Protein AF-A0A0F9ATU5-F1 (afdb_monomer_lite)

Organism: NCBI:txid412755

Radius of gyration: 19.97 Å; chains: 1; bounding box: 42×30×58 Å

Foldseek 3Di:
DDPDPLVVLCVCVVDCVVVVVPVVDPDDDKDKDWDQDLLDQCDADPVRHGHTDIDTNCVNVVSVVSNVCVVCPPPPPDSNCPGPLNVQVVVLVVVLVVLVVCLVVDDPVVSCVSNCVVVVDDSPDHDPDPDD

Sequence (132 aa):
AYKDEYEVARLHRQSGFEERIADSFEGDYKVHYHLAPPAWPTGKDGRGRPNKRKFGPWMGRAFDVLAALKPLRGTWADPFAYGADRKLEVALIDWFEGVMAKAPALPHDAALEVLSAPMEIIPNTAPPRPAE

Secondary structure (DSSP, 8-state):
----HHHHHHHHHSS-HHHHHHHH--SS----EEE--TTS---B-TTSPBPPEEE-THHHHHHHHHHHTGGGTTSTT-TTTTSHHHHHHHHHHHHHHHHHHHGGGS-HHHHHHHHHGGGG--TTSPPPPPP-

InterPro domains:
  IPR046667 Domain of unknown function DUF6537 [PF20169] (1-120)

Structure (mmCIF, N/CA/C/O backbone):
data_AF-A0A0F9ATU5-F1
#
_entry.id   AF-A0A0F9ATU5-F1
#
loop_
_atom_site.group_PDB
_atom_site.id
_atom_site.type_symbol
_atom_site.label_atom_id
_atom_site.label_alt_id
_atom_site.label_comp_id
_atom_site.label_asym_id
_atom_site.label_entity_id
_atom_site.label_seq_id
_atom_site.pdbx_PDB_ins_code
_atom_site.Cartn_x
_atom_site.Cartn_y
_atom_site.Cartn_z
_atom_site.occupancy
_atom_site.B_iso_or_equiv
_atom_site.auth_seq_id
_atom_site.auth_comp_id
_atom_site.auth_asym_id
_atom_site.auth_atom_id
_atom_site.pdbx_PDB_model_num
ATOM 1 N N . ALA A 1 1 ? 3.465 -8.633 -3.353 1.00 42.16 1 ALA A N 1
ATOM 2 C CA . ALA A 1 1 ? 2.100 -8.181 -3.014 1.00 42.16 1 ALA A CA 1
ATOM 3 C C . ALA A 1 1 ? 2.192 -6.763 -2.466 1.00 42.16 1 ALA A C 1
ATOM 5 O O . ALA A 1 1 ? 2.925 -6.553 -1.506 1.00 42.16 1 ALA A O 1
ATOM 6 N N . TYR A 1 2 ? 1.534 -5.802 -3.120 1.00 51.22 2 TYR A N 1
ATOM 7 C CA . TYR A 1 2 ? 1.488 -4.407 -2.669 1.00 51.22 2 TYR A CA 1
ATOM 8 C C . TYR A 1 2 ? 0.813 -4.322 -1.300 1.00 51.22 2 TYR A C 1
ATOM 10 O O . TYR A 1 2 ? -0.221 -4.953 -1.091 1.00 51.22 2 TYR A O 1
ATOM 18 N N . LYS A 1 3 ? 1.385 -3.541 -0.381 1.00 58.28 3 LYS A N 1
ATOM 19 C CA . LYS A 1 3 ? 0.744 -3.222 0.895 1.00 58.28 3 LYS A CA 1
ATOM 20 C C . LYS A 1 3 ? -0.095 -1.960 0.715 1.00 58.28 3 LYS A C 1
ATOM 22 O O . LYS A 1 3 ? 0.272 -0.903 1.210 1.00 58.28 3 LYS A O 1
ATOM 27 N N . ASP A 1 4 ? -1.179 -2.070 -0.041 1.00 68.19 4 ASP A N 1
ATOM 28 C CA . ASP A 1 4 ? -2.167 -1.000 -0.139 1.00 68.19 4 ASP A CA 1
ATOM 29 C C . ASP A 1 4 ? -3.081 -0.993 1.093 1.00 68.19 4 ASP A C 1
ATOM 31 O O . ASP A 1 4 ? -3.250 -1.995 1.795 1.00 68.19 4 ASP A O 1
ATOM 35 N N . GLU A 1 5 ? -3.676 0.158 1.369 1.00 69.69 5 GLU A N 1
ATOM 36 C CA . GLU A 1 5 ? -4.510 0.422 2.539 1.00 69.69 5 GLU A CA 1
ATOM 37 C C . GLU A 1 5 ? -5.712 -0.531 2.601 1.00 69.69 5 GLU A C 1
ATOM 39 O O . GLU A 1 5 ? -6.112 -0.952 3.689 1.00 69.69 5 GLU A O 1
ATOM 44 N N . TYR A 1 6 ? -6.233 -0.944 1.440 1.00 70.25 6 TYR A N 1
ATOM 45 C CA . TYR A 1 6 ? -7.299 -1.939 1.335 1.00 70.25 6 TYR A CA 1
ATOM 46 C C . TYR A 1 6 ? -6.846 -3.334 1.779 1.00 70.25 6 TYR A C 1
ATOM 48 O O . TYR A 1 6 ? -7.595 -4.022 2.472 1.00 70.25 6 TYR A O 1
ATOM 56 N N . GLU A 1 7 ? -5.625 -3.760 1.440 1.00 71.50 7 GLU A N 1
ATOM 57 C CA . GLU A 1 7 ? -5.066 -5.019 1.946 1.00 71.50 7 GLU A CA 1
ATOM 58 C C . GLU A 1 7 ? -4.748 -4.934 3.442 1.00 71.50 7 GLU A C 1
ATOM 60 O O . GLU A 1 7 ? -4.978 -5.903 4.162 1.00 71.50 7 GLU A O 1
ATOM 65 N N . VAL A 1 8 ? -4.313 -3.776 3.952 1.00 73.81 8 VAL A N 1
ATOM 66 C CA . VAL A 1 8 ? -4.143 -3.564 5.402 1.00 73.81 8 VAL A CA 1
ATOM 67 C C . VAL A 1 8 ? -5.480 -3.687 6.138 1.00 73.81 8 VAL A C 1
ATOM 69 O O . VAL A 1 8 ? -5.538 -4.369 7.166 1.00 73.81 8 VAL A O 1
ATOM 72 N N . ALA A 1 9 ? -6.544 -3.076 5.610 1.00 74.56 9 ALA A N 1
ATOM 73 C CA . ALA A 1 9 ? -7.897 -3.171 6.156 1.00 74.56 9 ALA A CA 1
ATOM 74 C C . ALA A 1 9 ? -8.426 -4.611 6.095 1.00 74.56 9 ALA A C 1
ATOM 76 O O . ALA A 1 9 ? -8.932 -5.143 7.083 1.00 74.56 9 ALA A O 1
ATOM 77 N N . ARG A 1 10 ? -8.237 -5.285 4.954 1.00 73.88 10 ARG A N 1
ATOM 78 C CA . ARG A 1 10 ? -8.620 -6.686 4.776 1.00 73.88 10 ARG A CA 1
ATOM 79 C C . ARG A 1 10 ? -7.877 -7.596 5.745 1.00 73.88 10 ARG A C 1
ATOM 81 O O . ARG A 1 10 ? -8.523 -8.438 6.343 1.00 73.88 10 ARG A O 1
ATOM 88 N N . LEU A 1 11 ? -6.568 -7.442 5.936 1.00 72.31 11 LEU A N 1
ATOM 89 C CA . LEU A 1 11 ? -5.789 -8.259 6.876 1.00 72.31 11 LEU A CA 1
ATOM 90 C C . LEU A 1 11 ? -6.200 -8.023 8.336 1.00 72.31 11 LEU A C 1
ATOM 92 O O . LEU A 1 11 ? -6.278 -8.988 9.096 1.00 72.31 11 LEU A O 1
ATOM 96 N N . HIS A 1 12 ? -6.527 -6.778 8.707 1.00 67.44 12 HIS A N 1
ATOM 97 C CA . HIS A 1 12 ? -7.113 -6.476 10.021 1.00 67.44 12 HIS A CA 1
ATOM 98 C C . HIS A 1 12 ? -8.475 -7.156 10.215 1.00 67.44 12 HIS A C 1
ATOM 100 O O . HIS A 1 12 ? -8.800 -7.554 11.330 1.00 67.44 12 HIS A O 1
ATOM 106 N N . ARG A 1 13 ? -9.240 -7.346 9.133 1.00 68.62 13 ARG A N 1
ATOM 107 C CA . ARG A 1 13 ? -10.555 -8.001 9.152 1.00 68.62 13 ARG A CA 1
ATOM 108 C C . ARG A 1 13 ? -10.500 -9.529 9.028 1.00 68.62 13 ARG A C 1
ATOM 110 O O . ARG A 1 13 ? -11.296 -10.218 9.649 1.00 68.62 13 ARG A O 1
ATOM 117 N N . GLN A 1 14 ? -9.603 -10.085 8.212 1.00 62.66 14 GLN A N 1
ATOM 118 C CA . GLN A 1 14 ? -9.694 -11.477 7.743 1.00 62.66 14 GLN A CA 1
ATOM 119 C C . GLN A 1 14 ? -9.220 -12.517 8.764 1.00 62.66 14 GLN A C 1
ATOM 121 O O . GLN A 1 14 ? -9.221 -13.707 8.473 1.00 62.66 14 GLN A O 1
ATOM 126 N N . SER A 1 15 ? -8.778 -12.114 9.948 1.00 53.12 15 SER A N 1
ATOM 127 C CA . SER A 1 15 ? -8.182 -13.077 10.864 1.00 53.12 15 SER A CA 1
ATOM 128 C C . SER A 1 15 ? -8.526 -12.752 12.297 1.00 53.12 15 SER A C 1
ATOM 130 O O . SER A 1 15 ? -7.656 -12.239 12.981 1.00 53.12 15 SER A O 1
ATOM 132 N N . GLY A 1 16 ? -9.752 -13.048 12.747 1.00 60.97 16 GLY A N 1
ATOM 133 C CA . GLY A 1 16 ? -10.121 -13.187 14.168 1.00 60.97 16 GLY A CA 1
ATOM 134 C C . GLY A 1 16 ? -9.444 -12.194 15.114 1.00 60.97 16 GLY A C 1
ATOM 135 O O . GLY A 1 16 ? -8.992 -12.583 16.179 1.00 60.97 16 GLY A O 1
ATOM 136 N N . PHE A 1 17 ? -9.227 -10.946 14.689 1.00 71.19 17 PHE A N 1
ATOM 137 C CA . PHE A 1 17 ? -8.392 -10.011 15.438 1.00 71.19 17 PHE A CA 1
ATOM 138 C C . PHE A 1 17 ? -9.190 -9.517 16.631 1.00 71.19 17 PHE A C 1
ATOM 140 O O . PHE A 1 17 ? -8.700 -9.554 17.750 1.00 71.19 17 PHE A O 1
ATOM 147 N N . GLU A 1 18 ? -10.450 -9.164 16.386 1.00 69.69 18 GLU A N 1
ATOM 148 C CA . GLU A 1 18 ? -11.427 -8.877 17.432 1.00 69.69 18 GLU A CA 1
ATOM 149 C C . GLU A 1 18 ? -11.653 -10.094 18.335 1.00 69.69 18 GLU A C 1
ATOM 151 O O . GLU A 1 18 ? -11.669 -9.943 19.548 1.00 69.69 18 GLU A O 1
ATOM 156 N N . GLU A 1 19 ? -11.728 -11.296 17.761 1.00 70.00 19 GLU A N 1
ATOM 157 C CA . GLU A 1 19 ? -11.917 -12.554 18.497 1.00 70.00 19 GLU A CA 1
ATOM 158 C C . GLU A 1 19 ? -10.720 -12.869 19.409 1.00 70.00 19 GLU A C 1
ATOM 160 O O . GLU A 1 19 ? -10.891 -13.129 20.591 1.00 70.00 19 GLU A O 1
ATOM 165 N N . ARG A 1 20 ? -9.486 -12.716 18.911 1.00 73.12 20 ARG A N 1
ATOM 166 C CA . ARG A 1 20 ? -8.258 -12.859 19.706 1.00 73.12 20 ARG A CA 1
ATOM 167 C C . ARG A 1 20 ? -8.140 -11.793 20.785 1.00 73.12 20 ARG A C 1
ATOM 169 O O . ARG A 1 20 ? -7.633 -12.088 21.861 1.00 73.12 20 ARG A O 1
ATOM 176 N N . ILE A 1 21 ? -8.548 -10.555 20.501 1.00 74.25 21 ILE A N 1
ATOM 177 C CA . ILE A 1 21 ? -8.569 -9.487 21.507 1.00 74.25 21 ILE A CA 1
ATOM 178 C C . ILE A 1 21 ? -9.603 -9.836 22.589 1.00 74.25 21 ILE A C 1
ATOM 180 O O . ILE A 1 21 ? -9.292 -9.695 23.766 1.00 74.25 21 ILE A O 1
ATOM 184 N N . ALA A 1 22 ? -10.782 -10.334 22.213 1.00 72.81 22 ALA A N 1
ATOM 1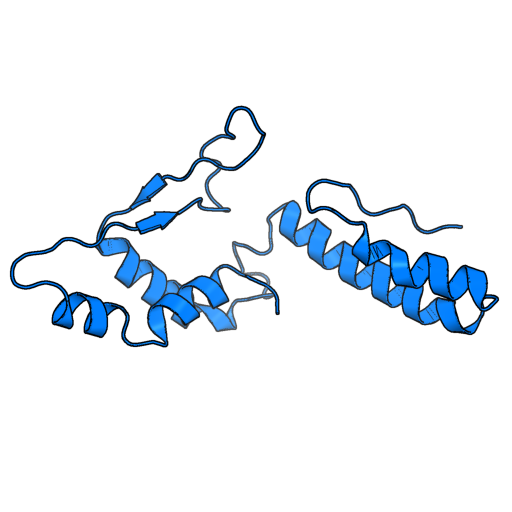85 C CA . ALA A 1 22 ? -11.813 -10.761 23.155 1.00 72.81 22 ALA A CA 1
ATOM 186 C C . ALA A 1 22 ? -11.373 -11.958 24.013 1.00 72.81 22 ALA A C 1
ATOM 188 O O . ALA A 1 22 ? -11.618 -11.949 25.212 1.00 72.81 22 ALA A O 1
ATOM 189 N N . ASP A 1 23 ? -10.663 -12.927 23.430 1.00 77.25 23 ASP A N 1
ATOM 190 C CA . ASP A 1 23 ? -10.098 -14.073 24.155 1.00 77.25 23 ASP A CA 1
ATOM 191 C C . ASP A 1 23 ? -8.929 -13.684 25.074 1.00 77.25 23 ASP A C 1
ATOM 193 O O . ASP A 1 23 ? -8.682 -14.337 26.084 1.00 77.25 23 ASP A O 1
ATOM 197 N N . SER A 1 24 ? -8.172 -12.639 24.722 1.00 79.69 24 SER A N 1
ATOM 198 C CA . SER A 1 24 ? -6.949 -12.264 25.451 1.00 79.69 24 SER A CA 1
ATOM 199 C C . SER A 1 24 ? -7.182 -11.231 26.554 1.00 79.69 24 SER A C 1
ATOM 201 O O . SER A 1 24 ? -6.300 -11.029 27.388 1.00 79.69 24 SER A O 1
ATOM 203 N N . PHE A 1 25 ? -8.323 -10.538 26.547 1.00 77.62 25 PHE A N 1
ATOM 204 C CA . PHE A 1 25 ? -8.618 -9.460 27.486 1.00 77.62 25 PHE A CA 1
ATOM 205 C C . PHE A 1 25 ? -10.012 -9.632 28.095 1.00 77.62 25 PHE A C 1
ATOM 207 O O . PHE A 1 25 ? -11.024 -9.506 27.410 1.00 77.62 25 PHE A O 1
ATOM 214 N N . GLU A 1 26 ? -10.063 -9.847 29.410 1.00 68.00 26 GLU A N 1
ATOM 215 C CA . GLU A 1 26 ? -11.305 -9.842 30.185 1.00 68.00 26 GLU A CA 1
ATOM 216 C C . GLU A 1 26 ? -11.684 -8.406 30.605 1.00 68.00 26 GLU A C 1
ATOM 218 O O . GLU A 1 26 ? -10.839 -7.633 31.064 1.00 68.00 26 GLU A O 1
ATOM 223 N N . GLY A 1 27 ? -12.966 -8.046 30.479 1.00 70.56 27 GLY A N 1
ATOM 224 C CA . GLY A 1 27 ? -13.517 -6.758 30.927 1.00 70.56 27 GLY A CA 1
ATOM 225 C C . GLY A 1 27 ? -13.731 -5.710 29.824 1.00 70.56 27 GLY A C 1
ATOM 226 O O . GLY A 1 27 ? -13.710 -6.010 28.633 1.00 70.56 27 GLY A O 1
ATOM 227 N N . ASP A 1 28 ? -13.980 -4.461 30.231 1.00 70.88 28 ASP A N 1
ATOM 228 C CA . ASP A 1 28 ? -14.270 -3.335 29.329 1.00 70.88 28 ASP A CA 1
ATOM 229 C C . ASP A 1 28 ? -12.963 -2.761 28.742 1.00 70.88 28 ASP A C 1
ATOM 231 O O . ASP A 1 28 ? -12.313 -1.890 29.330 1.00 70.88 28 ASP A O 1
ATOM 235 N N . TYR A 1 29 ? -12.541 -3.250 27.573 1.00 73.25 29 TYR A N 1
ATOM 236 C CA . TYR A 1 29 ? -11.342 -2.763 26.880 1.00 73.25 29 TYR A CA 1
ATOM 237 C C . TYR A 1 29 ? -11.681 -1.860 25.685 1.00 73.25 29 TYR A C 1
ATOM 239 O O . TYR A 1 29 ? -12.712 -1.981 25.025 1.00 73.25 29 TYR A O 1
ATOM 247 N N . LYS A 1 30 ? -10.775 -0.926 25.371 1.00 76.31 30 LYS A N 1
ATOM 248 C CA . LYS A 1 30 ? -10.887 -0.037 24.204 1.00 76.31 30 LYS A CA 1
ATOM 249 C C . LYS A 1 30 ? -9.686 -0.221 23.294 1.00 76.31 30 LYS A C 1
ATOM 251 O O . LYS A 1 30 ? -8.559 0.104 23.665 1.00 76.31 30 LYS A O 1
ATOM 256 N N . VAL A 1 31 ? -9.937 -0.690 22.076 1.00 77.12 31 VAL A N 1
ATOM 257 C CA . VAL A 1 31 ? -8.893 -0.838 21.059 1.00 77.12 31 VAL A CA 1
ATOM 258 C C . VAL A 1 31 ? -8.554 0.529 20.469 1.00 77.12 31 VAL A C 1
ATOM 260 O O . VAL A 1 31 ? -9.428 1.277 20.027 1.00 77.12 31 VAL A O 1
ATOM 263 N N . HIS A 1 32 ? -7.265 0.855 20.455 1.00 80.19 32 HIS A N 1
ATOM 264 C CA . HIS A 1 32 ? -6.742 2.066 19.840 1.00 80.19 32 HIS A CA 1
ATOM 265 C C . HIS A 1 32 ? -5.808 1.717 18.684 1.00 80.19 32 HIS A C 1
ATOM 267 O O . HIS A 1 32 ? -4.868 0.944 18.847 1.00 80.19 32 HIS A O 1
ATOM 273 N N . TYR A 1 33 ? -6.041 2.332 17.528 1.00 77.88 33 TYR A N 1
ATOM 274 C CA . TYR A 1 33 ? -5.297 2.060 16.301 1.00 77.88 33 TYR A CA 1
ATOM 275 C C . TYR A 1 33 ? -4.276 3.170 16.051 1.00 77.88 33 TYR A C 1
ATOM 277 O O . TYR A 1 33 ? -4.630 4.345 16.019 1.00 77.88 33 TYR A O 1
ATOM 285 N N . HIS A 1 34 ? -3.004 2.819 15.864 1.00 78.31 34 HIS A N 1
ATOM 286 C CA . HIS A 1 34 ? -1.942 3.783 15.563 1.00 78.31 34 HIS A CA 1
ATOM 287 C C . HIS A 1 34 ? -1.613 3.753 14.070 1.00 78.31 34 HIS A C 1
ATOM 289 O O . HIS A 1 34 ? -0.871 2.886 13.611 1.00 78.31 34 HIS A O 1
ATOM 295 N N . LEU A 1 35 ? -2.158 4.707 13.316 1.00 72.88 35 LEU A N 1
ATOM 296 C CA . LEU A 1 35 ? -2.056 4.753 11.855 1.00 72.88 35 LEU A CA 1
ATOM 297 C C . LEU A 1 35 ? -1.377 6.042 11.406 1.00 72.88 35 LEU A C 1
ATOM 299 O O . LEU A 1 35 ? -1.525 7.082 12.043 1.00 72.88 35 LEU A O 1
ATOM 303 N N . ALA A 1 36 ? -0.655 5.980 10.294 1.00 69.12 36 ALA A N 1
ATOM 304 C CA . ALA A 1 36 ? -0.216 7.158 9.559 1.00 69.12 36 ALA A CA 1
ATOM 305 C C . ALA A 1 36 ? -1.108 7.268 8.313 1.00 69.12 36 ALA A C 1
ATOM 307 O O . ALA A 1 36 ? -0.876 6.528 7.360 1.00 69.12 36 ALA A O 1
ATOM 308 N N . PRO A 1 37 ? -2.175 8.087 8.335 1.00 64.88 37 PRO A N 1
ATOM 309 C CA . PRO A 1 37 ? -3.102 8.170 7.214 1.00 64.88 37 PRO A CA 1
ATOM 310 C C . PRO A 1 37 ? -2.378 8.758 5.994 1.00 64.88 37 PRO A C 1
ATOM 312 O O . PRO A 1 37 ? -1.862 9.868 6.105 1.00 64.88 37 PRO A O 1
ATOM 315 N N . PRO A 1 38 ? -2.371 8.084 4.834 1.00 60.44 38 PRO A N 1
ATOM 316 C CA . PRO A 1 38 ? -1.749 8.626 3.625 1.00 60.4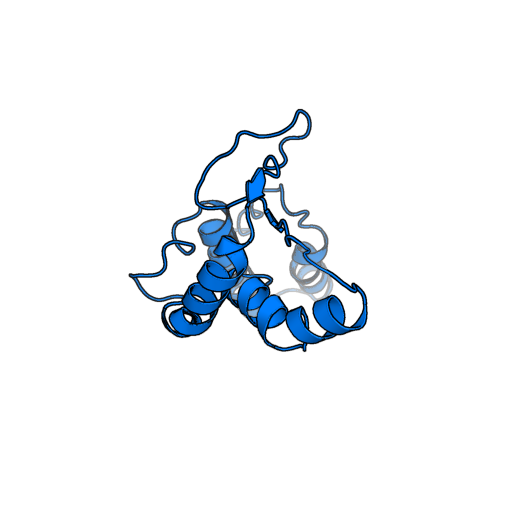4 38 PRO A CA 1
ATOM 317 C C . PRO A 1 38 ? -2.498 9.862 3.109 1.00 60.44 38 PRO A C 1
ATOM 319 O O . PRO A 1 38 ? -1.890 10.805 2.614 1.00 60.44 38 PRO A O 1
ATOM 322 N N . ALA A 1 39 ? -3.823 9.889 3.291 1.00 58.94 39 ALA A N 1
ATOM 323 C CA . ALA A 1 39 ? -4.694 10.979 2.852 1.00 58.94 39 ALA A CA 1
ATOM 324 C C . ALA A 1 39 ? -4.633 12.234 3.744 1.00 58.94 39 ALA A C 1
ATOM 326 O O . ALA A 1 39 ? -5.087 13.298 3.332 1.00 58.94 39 ALA A O 1
ATOM 327 N N . TRP A 1 40 ? -4.094 12.133 4.965 1.00 58.03 40 TRP A N 1
ATOM 328 C CA . TRP A 1 40 ? -3.983 13.272 5.877 1.00 58.03 40 TRP A CA 1
ATOM 329 C C . TRP A 1 40 ? -2.509 13.491 6.201 1.00 58.03 40 TRP A C 1
ATOM 331 O O . TRP A 1 40 ? -1.963 12.734 6.999 1.00 58.03 40 TRP A O 1
ATOM 341 N N . PRO A 1 41 ? -1.837 14.505 5.631 1.00 57.22 41 PRO A N 1
ATOM 342 C CA . PRO A 1 41 ? -0.450 14.779 5.970 1.00 57.22 41 PRO A CA 1
ATOM 343 C C . PRO A 1 41 ? -0.385 15.228 7.434 1.00 57.22 41 PRO A C 1
ATOM 345 O O . PRO A 1 41 ? -0.667 16.370 7.781 1.00 57.22 41 PRO A O 1
ATOM 348 N N . THR A 1 42 ? -0.032 14.305 8.325 1.00 56.97 42 THR A N 1
ATOM 349 C CA . THR A 1 42 ? 0.090 14.520 9.777 1.00 56.97 42 THR A CA 1
ATOM 350 C C . THR A 1 42 ? 1.414 15.190 10.161 1.00 56.97 42 THR A C 1
ATOM 352 O O . THR A 1 42 ? 1.803 15.210 11.331 1.00 56.97 42 THR A O 1
ATOM 355 N N . GLY A 1 43 ? 2.116 15.742 9.171 1.00 59.19 43 GLY A N 1
ATOM 356 C CA . GLY A 1 43 ? 3.511 16.139 9.268 1.00 59.19 43 GLY A CA 1
ATOM 357 C C . GLY A 1 43 ? 4.460 14.949 9.120 1.00 59.19 43 GLY A C 1
ATOM 358 O O . GLY A 1 43 ? 4.063 13.781 9.179 1.00 59.19 43 GLY A O 1
ATOM 359 N N . LYS A 1 44 ? 5.732 15.274 8.905 1.00 58.44 44 LYS A N 1
ATOM 360 C CA . LYS A 1 44 ? 6.834 14.316 8.863 1.00 58.44 44 LYS A CA 1
ATOM 361 C C . LYS A 1 44 ? 7.659 14.466 10.142 1.00 58.44 44 LYS A C 1
ATOM 363 O O . LYS A 1 44 ? 7.791 15.576 10.656 1.00 58.44 44 LYS A O 1
ATOM 368 N N . ASP A 1 45 ? 8.180 13.366 10.667 1.00 61.12 45 ASP A N 1
ATOM 369 C CA . ASP A 1 45 ? 9.158 13.395 11.749 1.00 61.12 45 ASP A CA 1
ATOM 370 C C . ASP A 1 45 ? 10.496 13.985 11.259 1.00 61.12 45 ASP A C 1
ATOM 372 O O . ASP A 1 45 ? 10.692 14.231 10.066 1.00 61.12 45 ASP A O 1
ATOM 376 N N . GLY A 1 46 ? 11.453 14.190 12.170 1.00 53.59 46 GLY A N 1
ATOM 377 C CA . GLY A 1 46 ? 12.789 14.699 11.823 1.00 53.59 46 GLY A CA 1
ATOM 378 C C . GLY A 1 46 ? 13.588 13.810 10.854 1.00 53.59 46 GLY A C 1
ATOM 379 O O . GLY A 1 46 ? 14.664 14.204 10.421 1.00 53.59 46 GLY A O 1
ATOM 380 N N . ARG A 1 47 ? 13.078 12.619 10.505 1.00 56.88 47 ARG A N 1
ATOM 381 C CA . ARG A 1 47 ? 13.646 11.681 9.524 1.00 56.88 47 ARG A CA 1
ATOM 382 C C . ARG A 1 47 ? 12.803 11.589 8.245 1.00 56.88 47 ARG A C 1
ATOM 384 O O . ARG A 1 47 ? 13.036 10.702 7.429 1.00 56.88 47 ARG A O 1
ATOM 391 N N . GLY A 1 48 ? 11.819 12.472 8.066 1.00 61.28 48 GLY A N 1
ATOM 392 C CA . GLY A 1 48 ? 10.968 12.526 6.880 1.00 61.28 48 GLY A CA 1
ATOM 393 C C . GLY A 1 48 ? 9.820 11.508 6.851 1.00 61.28 48 GLY A C 1
ATOM 394 O O . GLY A 1 48 ? 9.122 11.431 5.839 1.00 61.28 48 GLY A O 1
ATOM 395 N N . ARG A 1 49 ? 9.585 10.738 7.923 1.00 63.62 49 ARG A N 1
ATOM 396 C CA . ARG A 1 49 ? 8.541 9.698 7.971 1.00 63.62 49 ARG A CA 1
ATOM 397 C C . ARG A 1 49 ? 7.201 10.280 8.437 1.00 63.62 49 ARG A C 1
ATOM 399 O O . ARG A 1 49 ? 7.199 11.113 9.339 1.00 63.62 49 ARG A O 1
ATOM 406 N N . PRO A 1 50 ? 6.051 9.838 7.898 1.00 67.31 50 PRO A N 1
ATOM 407 C CA . PRO A 1 50 ? 4.739 10.307 8.348 1.00 67.31 50 PRO A CA 1
ATOM 408 C C . PRO A 1 50 ? 4.488 10.061 9.845 1.00 67.31 50 PRO A C 1
ATOM 410 O O . PRO A 1 50 ? 4.729 8.961 10.354 1.00 67.31 50 PRO A O 1
ATOM 413 N N . ASN A 1 51 ? 3.954 11.062 10.549 1.00 67.88 51 ASN A N 1
ATOM 414 C CA . ASN A 1 51 ? 3.627 10.942 11.971 1.00 67.88 51 ASN A CA 1
ATOM 415 C C . ASN A 1 51 ? 2.451 9.978 12.200 1.00 67.88 51 ASN A C 1
ATOM 417 O O . ASN A 1 51 ? 1.365 10.144 11.634 1.00 67.88 51 ASN A O 1
ATOM 421 N N . LYS A 1 52 ? 2.633 9.001 13.096 1.00 71.81 52 LYS A N 1
ATOM 422 C CA . LYS A 1 52 ? 1.560 8.087 13.518 1.00 71.81 52 LYS A CA 1
ATOM 423 C C . LYS A 1 52 ? 0.570 8.820 14.427 1.00 71.81 52 LYS A C 1
ATOM 425 O O . LYS A 1 52 ? 0.971 9.430 15.415 1.00 71.81 52 LYS A O 1
ATOM 430 N N . ARG A 1 53 ? -0.729 8.715 14.145 1.00 74.75 53 ARG A N 1
ATOM 431 C CA . ARG A 1 53 ? -1.818 9.233 14.986 1.00 74.75 53 ARG A CA 1
ATOM 432 C C . ARG A 1 53 ? -2.611 8.098 15.616 1.00 74.75 53 ARG A C 1
ATOM 434 O O . ARG A 1 53 ? -2.768 7.027 15.035 1.00 74.75 53 ARG A O 1
ATOM 441 N N . LYS A 1 54 ? -3.099 8.362 16.828 1.00 80.00 54 LYS A N 1
ATOM 442 C CA . LYS A 1 54 ? -3.952 7.456 17.595 1.00 80.00 54 LYS A CA 1
ATOM 443 C C . LYS A 1 54 ? -5.408 7.661 17.180 1.00 80.00 54 LYS A C 1
ATOM 445 O O . LYS A 1 54 ? -5.938 8.762 17.308 1.00 80.00 54 LYS A O 1
ATOM 450 N N . PHE A 1 55 ? -6.045 6.593 16.731 1.00 80.38 55 PHE A N 1
ATOM 451 C CA . PHE A 1 55 ? -7.464 6.517 16.420 1.00 80.38 55 PHE A CA 1
ATOM 452 C C . PHE A 1 55 ? -8.182 5.664 17.467 1.00 80.38 55 PHE A C 1
ATOM 454 O O . PHE A 1 55 ? -7.607 4.747 18.058 1.00 80.38 55 PHE A O 1
ATOM 461 N N . GLY A 1 56 ? -9.431 6.020 17.755 1.00 82.25 56 GLY A N 1
ATOM 462 C CA . GLY A 1 56 ? -10.258 5.314 18.732 1.00 82.25 56 GLY A CA 1
ATOM 463 C C . GLY A 1 56 ? -10.855 4.007 18.192 1.00 82.25 56 GLY A C 1
ATOM 464 O O . GLY A 1 56 ? -10.628 3.664 17.030 1.00 82.25 56 GLY A O 1
ATOM 465 N N . PRO A 1 57 ? -11.689 3.330 19.002 1.00 80.62 57 PRO A N 1
ATOM 466 C CA . PRO A 1 57 ? -12.347 2.072 18.633 1.00 80.62 57 PRO A CA 1
ATOM 467 C C . PRO A 1 57 ? -13.181 2.148 17.345 1.00 80.62 57 PRO A C 1
ATOM 469 O O . PRO A 1 57 ? -13.301 1.161 16.625 1.00 80.62 57 PRO A O 1
ATOM 472 N N . TRP A 1 58 ? -13.698 3.337 17.002 1.00 80.69 58 TRP A N 1
ATOM 473 C CA . TRP A 1 58 ? -14.458 3.586 15.768 1.00 80.69 58 TRP A CA 1
ATOM 474 C C . TRP A 1 58 ? -13.689 3.227 14.487 1.00 80.69 58 TRP A C 1
ATOM 476 O O . TRP A 1 58 ? -14.300 2.954 13.457 1.00 80.69 58 TRP A O 1
ATOM 486 N N . MET A 1 59 ? -12.355 3.191 14.548 1.00 82.06 59 MET A N 1
ATOM 487 C CA . MET A 1 59 ? -11.508 2.844 13.410 1.00 82.06 59 MET A CA 1
ATOM 488 C C . MET A 1 59 ? -11.673 1.388 12.961 1.00 82.06 59 MET A C 1
ATOM 490 O O . MET A 1 59 ? -11.488 1.114 11.782 1.00 82.06 59 MET A O 1
ATOM 494 N N . GLY A 1 60 ? -12.098 0.476 13.846 1.00 76.94 60 GLY A N 1
ATOM 495 C CA . GLY A 1 60 ? -12.473 -0.884 13.438 1.00 76.94 60 GLY A CA 1
ATOM 496 C C . GLY A 1 60 ? -13.599 -0.863 12.397 1.00 76.94 60 GLY A C 1
ATOM 497 O O . GLY A 1 60 ? -13.463 -1.419 11.312 1.00 76.94 60 GLY A O 1
ATOM 498 N N . ARG A 1 61 ? -14.646 -0.066 12.653 1.00 79.31 61 ARG A N 1
ATOM 499 C CA . ARG A 1 61 ? -15.763 0.134 11.713 1.00 79.31 61 ARG A CA 1
ATOM 500 C C . ARG A 1 61 ? -15.341 0.877 10.445 1.00 79.31 61 ARG A C 1
ATOM 502 O O . ARG A 1 61 ? -15.865 0.609 9.370 1.00 79.31 61 ARG A O 1
ATOM 509 N N . ALA A 1 62 ? -14.376 1.790 10.536 1.00 80.50 62 ALA A N 1
ATOM 510 C CA . ALA A 1 62 ? -13.813 2.431 9.348 1.00 80.50 62 ALA A CA 1
ATOM 511 C C . ALA A 1 62 ? -13.038 1.429 8.473 1.00 80.50 62 ALA A C 1
ATOM 513 O O . ALA A 1 62 ? -13.183 1.451 7.252 1.00 80.50 62 ALA A O 1
ATOM 514 N N . PHE A 1 63 ? -12.272 0.514 9.077 1.00 78.00 63 PHE A N 1
ATOM 515 C CA . PHE A 1 63 ? -11.627 -0.581 8.352 1.00 78.00 63 PHE A CA 1
ATOM 516 C C . PHE A 1 63 ? -12.634 -1.553 7.738 1.00 78.00 63 PHE A C 1
ATOM 518 O O . PHE A 1 63 ? -12.383 -2.042 6.639 1.00 78.00 63 PHE A O 1
A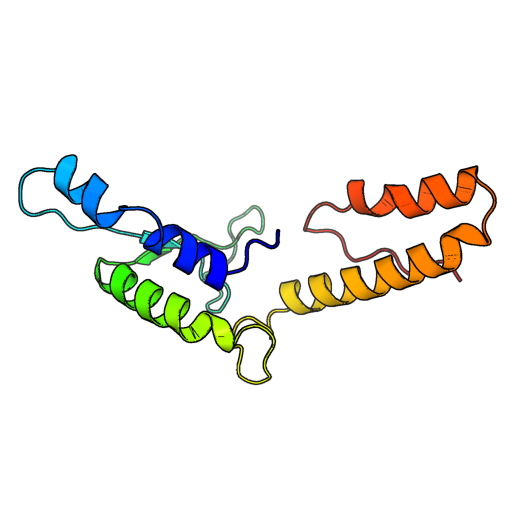TOM 525 N N . ASP A 1 64 ? -13.783 -1.781 8.379 1.00 76.75 64 ASP A N 1
ATOM 526 C CA . ASP A 1 64 ? -14.867 -2.575 7.794 1.00 76.75 64 ASP A CA 1
ATOM 527 C C . ASP A 1 64 ? -15.371 -1.980 6.483 1.00 76.75 64 ASP A C 1
ATOM 529 O O . ASP A 1 64 ? -15.474 -2.687 5.477 1.00 76.75 64 ASP A O 1
ATOM 533 N N . VAL A 1 65 ? -15.643 -0.674 6.495 1.00 80.25 65 VAL A N 1
ATOM 534 C CA . VAL A 1 65 ? -16.076 0.064 5.308 1.00 80.25 65 VAL A CA 1
ATOM 535 C C . VAL A 1 65 ? -14.971 0.048 4.256 1.00 80.25 65 VAL A C 1
ATOM 537 O O . VAL A 1 65 ? -15.231 -0.321 3.117 1.00 80.25 65 VAL A O 1
ATOM 540 N N . LEU A 1 66 ? -13.724 0.353 4.623 1.00 76.75 66 LEU A N 1
ATOM 541 C CA . LEU A 1 66 ? -12.595 0.333 3.686 1.00 76.75 66 LEU A CA 1
ATOM 542 C C . LEU A 1 66 ? -12.395 -1.044 3.043 1.00 76.75 66 LEU A C 1
ATOM 544 O O . LEU A 1 66 ? -12.193 -1.125 1.836 1.00 76.75 66 LEU A O 1
ATOM 548 N N . ALA A 1 67 ? -12.509 -2.130 3.809 1.00 78.62 67 ALA A N 1
ATOM 549 C CA . ALA A 1 67 ? -12.408 -3.485 3.278 1.00 78.62 67 ALA A CA 1
ATOM 550 C C . ALA A 1 67 ? -13.539 -3.802 2.281 1.00 78.62 67 ALA A C 1
ATOM 552 O O . ALA A 1 67 ? -13.287 -4.453 1.267 1.00 78.62 67 ALA A O 1
ATOM 553 N N . ALA A 1 68 ? -14.762 -3.318 2.528 1.00 79.12 68 ALA A N 1
ATOM 554 C CA . ALA A 1 68 ? -15.886 -3.450 1.597 1.00 79.12 68 ALA A CA 1
ATOM 555 C C . ALA A 1 68 ? -15.717 -2.583 0.335 1.00 79.12 68 ALA A C 1
ATOM 557 O O . ALA A 1 68 ? -16.188 -2.954 -0.737 1.00 79.12 68 ALA A O 1
ATOM 558 N N . LEU A 1 69 ? -14.993 -1.466 0.444 1.00 78.12 69 LEU A N 1
ATOM 559 C CA . LEU A 1 69 ? -14.632 -0.587 -0.668 1.00 78.12 69 LEU A CA 1
ATOM 560 C C . LEU A 1 69 ? -13.406 -1.081 -1.460 1.00 78.12 69 LEU A C 1
ATOM 562 O O . LEU A 1 69 ? -12.995 -0.409 -2.400 1.00 78.12 69 LEU A O 1
ATOM 566 N N . LYS A 1 70 ? -12.851 -2.266 -1.164 1.00 74.81 70 LYS A N 1
ATOM 567 C CA . LYS A 1 70 ? -11.769 -2.889 -1.953 1.00 74.81 70 LYS A CA 1
ATOM 568 C C . LYS A 1 70 ? -12.014 -2.902 -3.478 1.00 74.81 70 LYS A C 1
ATOM 570 O O . LYS A 1 70 ? -11.041 -2.698 -4.202 1.00 74.81 70 LYS A O 1
ATOM 575 N N . PRO A 1 71 ? -13.242 -3.098 -4.005 1.00 79.62 71 PRO A N 1
ATOM 576 C CA . PRO A 1 71 ? -13.492 -3.038 -5.449 1.00 79.62 71 PRO A CA 1
ATOM 577 C C . PRO A 1 71 ? -13.243 -1.662 -6.084 1.00 79.62 71 PRO A C 1
ATOM 579 O O . PRO A 1 71 ? -13.075 -1.588 -7.295 1.00 79.62 71 PRO A O 1
ATOM 582 N N . LEU A 1 72 ? -13.209 -0.579 -5.296 1.00 79.06 72 LEU A N 1
ATOM 583 C CA . LEU A 1 72 ? -12.882 0.764 -5.791 1.00 79.06 72 LEU A CA 1
ATOM 584 C C . LEU A 1 72 ? -11.388 0.943 -6.064 1.00 79.06 72 LEU A C 1
ATOM 586 O O . LEU A 1 72 ? -11.020 1.914 -6.721 1.00 79.06 72 LEU A O 1
ATOM 590 N N . ARG A 1 73 ? -10.533 0.024 -5.605 1.00 76.06 73 ARG A N 1
ATOM 591 C CA . ARG A 1 73 ? -9.088 0.076 -5.831 1.00 76.06 73 ARG A CA 1
ATOM 592 C C . ARG A 1 73 ? -8.772 0.164 -7.324 1.00 76.06 73 ARG A C 1
ATOM 594 O O . ARG A 1 73 ? -9.197 -0.686 -8.103 1.00 76.06 73 ARG A O 1
ATOM 601 N N . GLY A 1 74 ? -7.974 1.157 -7.707 1.00 69.94 74 GLY A N 1
ATOM 602 C CA . GLY A 1 74 ? -7.573 1.365 -9.104 1.00 69.94 74 GLY A CA 1
ATOM 603 C C . GLY A 1 74 ? -8.679 1.916 -10.010 1.00 69.94 74 GLY A C 1
ATOM 604 O O . GLY A 1 74 ? -8.478 2.022 -11.217 1.00 69.94 74 GLY A O 1
ATOM 605 N N . THR A 1 75 ? -9.834 2.285 -9.450 1.00 74.69 75 THR A N 1
ATOM 606 C CA . THR A 1 75 ? -10.864 3.036 -10.174 1.00 74.69 75 THR A CA 1
ATOM 607 C C . THR A 1 75 ? -10.613 4.539 -10.060 1.00 74.69 75 THR A C 1
ATOM 609 O O . THR A 1 75 ? -9.867 4.999 -9.197 1.00 74.69 75 THR A O 1
ATOM 612 N N . TRP A 1 76 ? -11.286 5.333 -10.896 1.00 77.75 76 TRP A N 1
ATOM 613 C CA . TRP A 1 76 ? -11.250 6.798 -10.804 1.00 77.75 76 TRP A CA 1
ATOM 614 C C . TRP A 1 76 ? -11.768 7.336 -9.457 1.00 77.75 76 TRP A C 1
ATOM 616 O O . TRP A 1 76 ? -11.517 8.484 -9.120 1.00 77.75 76 TRP A O 1
ATOM 626 N N . ALA A 1 77 ? -12.494 6.526 -8.684 1.00 76.25 77 ALA A N 1
ATOM 627 C CA . ALA A 1 77 ? -13.034 6.899 -7.383 1.00 76.25 77 ALA A CA 1
ATOM 628 C C . ALA A 1 77 ? -12.149 6.441 -6.204 1.00 76.25 77 ALA A C 1
ATOM 630 O O . ALA A 1 77 ? -12.586 6.511 -5.057 1.00 76.25 77 ALA A O 1
ATOM 631 N N . ASP A 1 78 ? -10.923 5.969 -6.459 1.00 78.19 78 ASP A N 1
ATOM 632 C CA . ASP A 1 78 ? -9.967 5.559 -5.426 1.00 78.19 78 ASP A CA 1
ATOM 633 C C . ASP A 1 78 ? -9.256 6.785 -4.810 1.00 78.19 78 ASP A C 1
ATOM 635 O O . ASP A 1 78 ? -8.396 7.390 -5.459 1.00 78.19 78 ASP A O 1
ATOM 639 N N . PRO A 1 79 ? -9.551 7.169 -3.553 1.00 72.25 79 PRO A N 1
ATOM 640 C CA . PRO A 1 79 ? -8.918 8.326 -2.924 1.00 72.25 79 PRO A CA 1
ATOM 641 C C . PRO A 1 79 ? -7.421 8.113 -2.644 1.00 72.25 79 PRO A C 1
ATOM 643 O O . PRO A 1 79 ? -6.685 9.092 -2.514 1.00 72.25 79 PRO A O 1
ATOM 646 N N . PHE A 1 80 ? -6.950 6.864 -2.566 1.00 72.00 80 PHE A N 1
ATOM 647 C CA . PHE A 1 80 ? -5.544 6.533 -2.324 1.00 72.00 80 PHE A CA 1
ATOM 648 C C . PHE A 1 80 ? -4.730 6.471 -3.626 1.00 72.00 80 PHE A C 1
ATOM 650 O O . PHE A 1 80 ? -3.507 6.617 -3.598 1.00 72.00 80 PHE A O 1
ATOM 657 N N . ALA A 1 81 ? -5.391 6.363 -4.785 1.00 68.94 81 ALA A N 1
ATOM 658 C CA . ALA A 1 81 ? -4.735 6.366 -6.095 1.00 68.94 81 ALA A CA 1
ATOM 659 C C . ALA A 1 81 ? -4.072 7.708 -6.457 1.00 68.94 81 ALA A C 1
ATOM 661 O O . ALA A 1 81 ? -3.148 7.748 -7.271 1.00 68.94 81 ALA A O 1
ATOM 662 N N . TYR A 1 82 ? -4.512 8.813 -5.850 1.00 68.19 82 TYR A N 1
ATOM 663 C CA . TYR A 1 82 ? -4.035 10.156 -6.188 1.00 68.19 82 TYR A CA 1
ATOM 664 C C . TYR A 1 82 ? -2.741 10.578 -5.476 1.00 68.19 82 TYR A C 1
ATOM 666 O O . TYR A 1 82 ? -2.188 11.630 -5.815 1.00 68.19 82 TYR A O 1
ATOM 674 N N . GLY A 1 83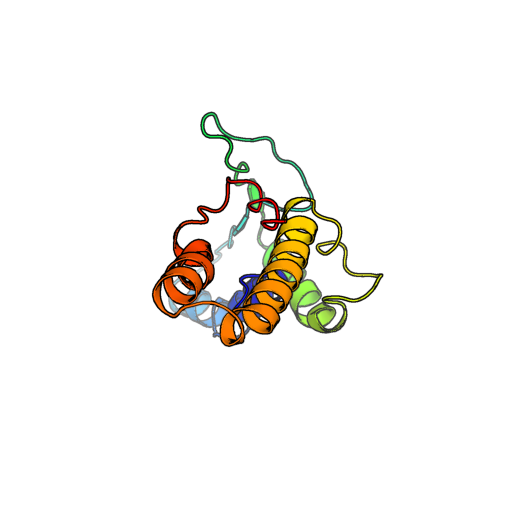 ? -2.243 9.780 -4.525 1.00 69.50 83 GLY A N 1
ATOM 675 C CA . GLY A 1 83 ? -1.007 10.064 -3.794 1.00 69.50 83 GLY A CA 1
ATOM 676 C C . GLY A 1 83 ? 0.219 10.142 -4.710 1.00 69.50 83 GLY A C 1
ATOM 677 O O . GLY A 1 83 ? 0.334 9.386 -5.674 1.00 69.50 83 GLY A O 1
ATOM 678 N N . ALA A 1 84 ? 1.152 11.052 -4.409 1.00 68.50 84 ALA A N 1
ATOM 679 C CA . ALA A 1 84 ? 2.394 11.203 -5.175 1.00 68.50 84 ALA A CA 1
ATOM 680 C C . ALA A 1 84 ? 3.207 9.896 -5.207 1.00 68.50 84 ALA A C 1
ATOM 682 O O . ALA A 1 84 ? 3.644 9.477 -6.278 1.00 68.50 84 ALA A O 1
ATOM 683 N N . ASP A 1 85 ? 3.307 9.216 -4.062 1.00 69.31 85 ASP A N 1
ATOM 684 C CA . ASP A 1 85 ? 3.984 7.922 -3.936 1.00 69.31 85 ASP A CA 1
ATOM 685 C C . ASP A 1 85 ? 3.294 6.858 -4.798 1.00 69.31 85 ASP A C 1
ATOM 687 O O . ASP A 1 85 ? 3.955 6.126 -5.526 1.00 69.31 85 ASP A O 1
ATOM 691 N N . ARG A 1 86 ? 1.954 6.834 -4.817 1.00 72.06 86 ARG A N 1
ATOM 692 C CA . ARG A 1 86 ? 1.190 5.867 -5.612 1.00 72.06 86 ARG A CA 1
ATOM 693 C C . ARG A 1 86 ? 1.368 6.068 -7.116 1.00 72.06 86 ARG A C 1
ATOM 695 O O . ARG A 1 86 ? 1.492 5.093 -7.851 1.00 72.06 86 ARG A O 1
ATOM 702 N N . LYS A 1 87 ? 1.412 7.320 -7.581 1.00 74.38 87 LYS A N 1
ATOM 703 C CA . LYS A 1 87 ? 1.710 7.640 -8.987 1.00 74.38 87 LYS A CA 1
ATOM 704 C C . LYS A 1 87 ? 3.124 7.216 -9.373 1.00 74.38 87 LYS A C 1
ATOM 706 O O . LYS A 1 87 ? 3.312 6.674 -10.456 1.00 74.38 87 LYS A O 1
ATOM 711 N N . LEU A 1 88 ? 4.095 7.444 -8.488 1.00 75.75 88 LEU A N 1
ATOM 712 C CA . LEU A 1 88 ? 5.482 7.039 -8.703 1.00 75.75 88 LEU A CA 1
ATOM 713 C C . LEU A 1 88 ? 5.612 5.514 -8.742 1.00 75.75 88 LEU A C 1
ATOM 715 O O . LEU A 1 88 ? 6.257 4.991 -9.641 1.00 75.75 88 LEU A O 1
ATOM 719 N N . GLU A 1 89 ? 4.957 4.801 -7.824 1.00 74.88 89 GLU A N 1
ATOM 720 C CA . GLU A 1 89 ? 4.928 3.337 -7.812 1.00 74.88 89 GLU A CA 1
ATOM 721 C C . GLU A 1 89 ? 4.358 2.757 -9.108 1.00 74.88 89 GLU A C 1
ATOM 723 O O . GLU A 1 89 ? 4.936 1.824 -9.651 1.00 74.88 89 GLU A O 1
ATOM 728 N N . VAL A 1 90 ? 3.237 3.295 -9.606 1.00 79.75 90 VAL A N 1
ATOM 729 C CA . VAL A 1 90 ? 2.637 2.833 -10.868 1.00 79.75 90 VAL A CA 1
ATOM 730 C C . VAL A 1 90 ? 3.561 3.138 -12.046 1.00 79.75 90 VAL A C 1
ATOM 732 O O . VAL A 1 90 ? 3.840 2.246 -12.839 1.00 79.75 90 VAL A O 1
ATOM 735 N N . ALA A 1 91 ? 4.116 4.350 -12.114 1.00 81.75 91 ALA A N 1
ATOM 736 C CA . ALA A 1 91 ? 5.076 4.712 -13.155 1.00 81.75 91 ALA A CA 1
ATOM 737 C C . ALA A 1 91 ? 6.341 3.832 -13.129 1.00 81.75 91 ALA A C 1
ATOM 739 O O . ALA A 1 91 ? 6.926 3.565 -14.176 1.00 81.75 91 ALA A O 1
ATOM 740 N N . LEU A 1 92 ? 6.763 3.368 -11.948 1.00 82.56 92 LEU A N 1
ATOM 741 C CA . LEU A 1 92 ? 7.900 2.463 -11.801 1.00 82.56 92 LEU A CA 1
ATOM 742 C C . LEU A 1 92 ? 7.602 1.064 -12.358 1.00 82.56 92 LEU A C 1
ATOM 744 O O . LEU A 1 92 ? 8.503 0.453 -12.931 1.00 82.56 92 LEU A O 1
ATOM 748 N N . ILE A 1 93 ? 6.360 0.575 -12.231 1.00 84.12 93 ILE A N 1
ATOM 749 C CA . ILE A 1 93 ? 5.929 -0.675 -12.881 1.00 84.12 93 ILE A CA 1
ATOM 750 C C . ILE A 1 93 ? 6.044 -0.519 -14.397 1.00 84.12 93 ILE A C 1
ATOM 752 O O . ILE A 1 93 ? 6.754 -1.301 -15.022 1.00 84.12 93 ILE A O 1
ATOM 756 N N . ASP A 1 94 ? 5.418 0.516 -14.966 1.00 85.44 94 ASP A N 1
ATOM 757 C CA . ASP A 1 94 ? 5.411 0.750 -16.417 1.00 85.44 94 ASP A CA 1
ATOM 758 C C . ASP A 1 94 ? 6.839 0.887 -16.971 1.00 85.44 94 ASP A C 1
ATOM 760 O O . ASP A 1 94 ? 7.189 0.328 -18.013 1.00 85.44 94 ASP A O 1
ATOM 764 N N . TRP A 1 95 ? 7.700 1.606 -16.243 1.00 85.62 95 TRP A N 1
ATOM 765 C CA . TRP A 1 95 ? 9.116 1.726 -16.579 1.00 85.62 95 TRP A CA 1
ATOM 766 C C . TRP A 1 95 ? 9.817 0.364 -16.578 1.00 85.62 95 TRP A C 1
ATOM 768 O O . TRP A 1 95 ? 10.524 0.039 -17.536 1.00 85.62 95 TRP A O 1
ATOM 778 N N . PHE A 1 96 ? 9.612 -0.445 -15.534 1.00 86.19 96 PHE A N 1
ATOM 779 C CA . PHE A 1 96 ? 10.264 -1.745 -15.414 1.00 86.19 96 PHE A CA 1
ATOM 780 C C . PHE A 1 96 ? 9.761 -2.744 -16.463 1.00 86.19 96 PHE A C 1
ATOM 782 O O . PHE A 1 96 ? 10.551 -3.504 -17.017 1.00 86.19 96 PHE A O 1
ATOM 789 N N . GLU A 1 97 ? 8.477 -2.711 -16.814 1.00 88.75 97 GLU A N 1
ATOM 790 C CA . GLU A 1 97 ? 7.931 -3.498 -17.925 1.00 88.75 97 GLU A CA 1
ATOM 791 C C . GLU A 1 97 ? 8.572 -3.109 -19.263 1.00 88.75 97 GLU A C 1
ATOM 793 O O . GLU A 1 97 ? 8.977 -3.981 -20.036 1.00 88.75 97 GLU A O 1
ATOM 798 N N . GLY A 1 98 ? 8.755 -1.808 -19.513 1.00 88.19 98 GLY A N 1
ATOM 799 C CA . GLY A 1 98 ? 9.470 -1.318 -20.693 1.00 88.19 98 GLY A CA 1
ATOM 800 C C . GLY A 1 98 ? 10.935 -1.764 -20.732 1.00 88.19 98 GLY A C 1
ATOM 801 O O . GLY A 1 98 ? 11.458 -2.115 -21.791 1.00 88.19 98 GLY A O 1
ATOM 802 N N . VAL A 1 99 ? 11.591 -1.800 -19.575 1.00 86.69 99 VAL A N 1
ATOM 803 C CA . VAL A 1 99 ? 12.943 -2.341 -19.405 1.00 86.69 99 VAL A CA 1
ATOM 804 C C . VAL A 1 99 ? 12.986 -3.841 -19.713 1.00 86.69 99 VAL A C 1
ATOM 806 O O . VAL A 1 99 ? 13.820 -4.277 -20.509 1.00 86.69 99 VAL A O 1
ATOM 809 N N . MET A 1 100 ? 12.063 -4.628 -19.154 1.00 88.31 100 MET A N 1
ATOM 810 C CA . MET A 1 100 ? 11.969 -6.069 -19.411 1.00 88.31 100 MET A CA 1
ATOM 811 C C . MET A 1 100 ? 11.723 -6.375 -20.890 1.00 88.31 100 MET A C 1
ATOM 813 O O . MET A 1 100 ? 12.292 -7.329 -21.413 1.00 88.31 100 MET A O 1
ATOM 817 N N . ALA A 1 101 ? 10.927 -5.559 -21.585 1.00 91.06 101 ALA A N 1
ATOM 818 C CA . ALA A 1 101 ? 10.676 -5.724 -23.016 1.00 91.06 101 ALA A CA 1
ATOM 819 C C . ALA A 1 101 ? 11.935 -5.499 -23.876 1.00 91.06 101 ALA A C 1
ATOM 821 O O . ALA A 1 101 ? 12.080 -6.117 -24.930 1.00 91.06 101 ALA A O 1
ATOM 822 N N . LYS A 1 102 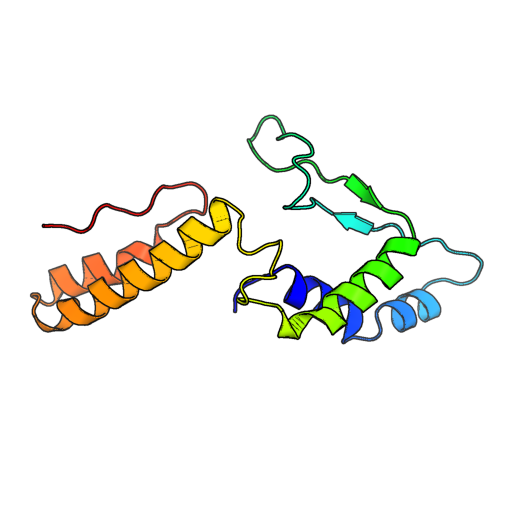? 12.854 -4.631 -23.431 1.00 87.94 102 LYS A N 1
ATOM 823 C CA . LYS A 1 102 ? 14.114 -4.323 -24.129 1.00 87.94 102 LYS A CA 1
ATOM 824 C C . LYS A 1 102 ? 15.254 -5.277 -23.766 1.00 87.94 102 LYS A C 1
ATOM 826 O O . LYS A 1 102 ? 16.151 -5.475 -24.582 1.00 87.94 102 LYS A O 1
ATOM 831 N N . ALA A 1 103 ? 15.218 -5.881 -22.578 1.00 89.06 103 ALA A N 1
ATOM 832 C CA . ALA A 1 103 ? 16.285 -6.737 -22.060 1.00 89.06 103 ALA A CA 1
ATOM 833 C C . ALA A 1 103 ? 16.731 -7.876 -23.008 1.00 89.06 103 ALA A C 1
ATOM 835 O O . ALA A 1 103 ? 17.938 -8.092 -23.109 1.00 89.06 103 ALA A O 1
ATOM 836 N N . PRO A 1 104 ? 15.845 -8.563 -23.764 1.00 91.62 104 PRO A N 1
ATOM 837 C CA . PRO A 1 104 ? 16.260 -9.614 -24.699 1.00 91.62 104 PRO A CA 1
ATOM 838 C C . PRO A 1 104 ? 17.152 -9.136 -25.855 1.00 91.62 104 PRO A C 1
ATOM 840 O O . PRO A 1 104 ? 17.820 -9.955 -26.479 1.00 91.62 104 PRO A O 1
ATOM 843 N N . ALA A 1 105 ? 17.148 -7.835 -26.165 1.00 91.50 105 ALA A N 1
ATOM 844 C CA . ALA A 1 105 ? 17.971 -7.243 -27.219 1.00 91.50 105 ALA A CA 1
ATOM 845 C C . ALA A 1 105 ? 19.340 -6.748 -26.714 1.00 91.50 105 ALA A C 1
ATOM 847 O O . ALA A 1 105 ? 20.162 -6.304 -27.516 1.00 91.50 105 ALA A O 1
ATOM 848 N N . LEU A 1 106 ? 19.588 -6.800 -25.401 1.00 89.50 106 LEU A N 1
ATOM 849 C CA . LEU A 1 106 ? 20.832 -6.346 -24.789 1.00 89.50 106 LEU A CA 1
ATOM 850 C C . LEU A 1 106 ? 21.837 -7.502 -24.641 1.00 89.50 106 LEU A C 1
ATOM 852 O O . LEU A 1 106 ? 21.439 -8.656 -24.466 1.00 89.50 106 LEU A O 1
ATOM 856 N N . PRO A 1 107 ? 23.151 -7.211 -24.654 1.00 93.31 107 PRO A N 1
ATOM 857 C CA . PRO A 1 107 ? 24.165 -8.158 -24.202 1.00 93.31 107 PRO A CA 1
ATOM 858 C C . PRO A 1 107 ? 23.869 -8.642 -22.779 1.00 93.31 107 PRO A C 1
ATOM 860 O O . PRO A 1 107 ? 23.358 -7.880 -21.959 1.00 93.31 107 PRO A O 1
ATOM 863 N N . HIS A 1 108 ? 24.227 -9.892 -22.479 1.00 88.88 108 HIS A N 1
ATOM 864 C CA . HIS A 1 108 ? 23.892 -10.553 -21.213 1.00 88.88 108 HIS A CA 1
ATOM 865 C C . HIS A 1 108 ? 24.239 -9.716 -19.971 1.00 88.88 108 HIS A C 1
ATOM 867 O O . HIS A 1 108 ? 23.391 -9.541 -19.099 1.00 88.88 108 HIS A O 1
ATOM 873 N N . ASP A 1 109 ? 25.441 -9.139 -19.931 1.00 88.75 109 ASP A N 1
ATOM 874 C CA . ASP A 1 109 ? 25.915 -8.356 -18.785 1.00 88.75 109 ASP A CA 1
ATOM 875 C C . ASP A 1 109 ? 25.099 -7.067 -18.585 1.00 88.75 109 ASP A C 1
ATOM 877 O O . ASP A 1 109 ? 24.708 -6.743 -17.465 1.00 88.75 109 ASP A O 1
ATOM 881 N N . ALA A 1 110 ? 24.750 -6.380 -19.678 1.00 86.31 110 ALA A N 1
ATOM 882 C CA . ALA A 1 110 ? 23.919 -5.176 -19.641 1.00 86.31 110 ALA A CA 1
ATOM 883 C C . ALA A 1 110 ? 22.460 -5.493 -19.267 1.00 86.31 110 ALA A C 1
ATOM 885 O O . ALA A 1 110 ? 21.816 -4.735 -18.544 1.00 86.31 110 ALA A O 1
ATOM 886 N N . ALA A 1 111 ? 21.932 -6.634 -19.722 1.00 87.12 111 ALA A N 1
ATOM 887 C CA . ALA A 1 111 ? 20.610 -7.099 -19.319 1.00 87.12 111 ALA A CA 1
ATOM 888 C C . ALA A 1 111 ? 20.560 -7.410 -17.813 1.00 87.12 111 ALA A C 1
ATOM 890 O O . ALA A 1 111 ? 19.593 -7.040 -17.150 1.00 87.12 111 ALA A O 1
ATOM 891 N N . LEU A 1 112 ? 21.598 -8.049 -17.261 1.00 87.00 112 LEU A N 1
ATOM 892 C CA . LEU A 1 112 ? 21.694 -8.336 -15.828 1.00 87.00 112 LEU A CA 1
ATOM 893 C C . LEU A 1 112 ? 21.760 -7.061 -14.986 1.00 87.00 112 LEU A C 1
ATOM 895 O O . LEU A 1 112 ? 21.027 -6.955 -14.004 1.00 87.00 112 LEU A O 1
ATOM 899 N N . GLU A 1 113 ? 22.584 -6.089 -15.380 1.00 85.44 113 GLU A N 1
ATOM 900 C CA . GLU A 1 113 ? 22.696 -4.803 -14.686 1.00 85.44 113 GLU A CA 1
ATOM 901 C C . GLU A 1 113 ? 21.328 -4.113 -14.598 1.00 85.44 113 GLU A C 1
ATOM 903 O O . GLU A 1 113 ? 20.821 -3.834 -13.508 1.00 85.44 113 GLU A O 1
ATOM 908 N N . VAL A 1 114 ? 20.666 -3.946 -15.743 1.00 85.19 114 VAL A N 1
ATOM 909 C CA . VAL A 1 114 ? 19.396 -3.224 -15.835 1.00 85.19 114 VAL A CA 1
ATOM 910 C C . VAL A 1 114 ? 18.253 -3.970 -15.126 1.00 85.19 114 VAL A C 1
ATOM 912 O O . VAL A 1 114 ? 17.422 -3.340 -14.469 1.00 85.19 114 VAL A O 1
ATOM 915 N N . LEU A 1 115 ? 18.206 -5.304 -15.204 1.00 86.19 115 LEU A N 1
ATOM 916 C CA . LEU A 1 115 ? 17.188 -6.108 -14.515 1.00 86.19 115 LEU A CA 1
ATOM 917 C C . LEU A 1 115 ? 17.420 -6.201 -13.001 1.00 86.19 115 LEU A C 1
ATOM 919 O O . LEU A 1 115 ? 16.471 -6.458 -12.260 1.00 86.19 115 LEU A O 1
ATOM 923 N N . SER A 1 116 ? 18.652 -5.981 -12.534 1.00 85.12 116 SER A N 1
ATOM 924 C CA . SER A 1 116 ? 18.979 -5.957 -11.105 1.00 85.12 116 SER A CA 1
ATOM 925 C C . SER A 1 116 ? 18.714 -4.598 -10.445 1.00 85.12 116 SER A C 1
ATOM 927 O O . SER A 1 116 ? 18.453 -4.555 -9.243 1.00 85.12 116 SER A O 1
ATOM 929 N N . ALA A 1 117 ? 18.662 -3.508 -11.222 1.00 81.25 117 ALA A N 1
ATOM 930 C CA . ALA A 1 117 ? 18.451 -2.140 -10.740 1.00 81.25 117 ALA A CA 1
ATOM 931 C C . ALA A 1 117 ? 17.261 -1.938 -9.769 1.00 81.25 117 ALA A C 1
ATOM 933 O O . ALA A 1 117 ? 17.416 -1.201 -8.793 1.00 81.25 117 ALA A O 1
ATOM 934 N N . PRO A 1 118 ? 16.084 -2.583 -9.935 1.00 78.69 118 PRO A N 1
ATOM 935 C CA . PRO A 1 118 ? 14.978 -2.428 -8.985 1.00 78.69 118 PRO A CA 1
ATOM 936 C C . PRO A 1 118 ? 15.302 -2.882 -7.559 1.00 78.69 118 PRO A C 1
ATOM 938 O O . PRO A 1 118 ? 14.682 -2.399 -6.615 1.00 78.69 118 PRO A O 1
ATOM 941 N N . MET A 1 119 ? 16.265 -3.791 -7.382 1.00 75.12 119 MET A N 1
ATOM 942 C CA . MET A 1 119 ? 16.685 -4.277 -6.062 1.00 75.12 119 MET A CA 1
ATOM 943 C C . MET A 1 119 ? 17.410 -3.197 -5.247 1.00 75.12 119 MET A C 1
ATOM 945 O O . MET A 1 119 ? 17.458 -3.284 -4.021 1.00 75.12 119 MET A O 1
ATOM 949 N N . GLU A 1 120 ? 17.948 -2.173 -5.912 1.00 72.44 120 GLU A N 1
ATOM 950 C CA . GLU A 1 120 ? 18.660 -1.055 -5.287 1.00 72.44 120 GLU A CA 1
ATOM 951 C C . GLU A 1 120 ? 17.749 0.153 -5.010 1.00 72.44 120 GLU A C 1
ATOM 953 O O . GLU A 1 120 ? 18.148 1.095 -4.318 1.00 72.44 120 GLU A O 1
ATOM 958 N N . ILE A 1 121 ? 16.505 0.135 -5.506 1.00 66.75 121 ILE A N 1
ATOM 959 C CA . ILE A 1 121 ? 15.535 1.209 -5.279 1.00 66.75 121 ILE A CA 1
ATOM 960 C C . ILE A 1 121 ? 15.032 1.133 -3.833 1.00 66.75 121 ILE A C 1
ATOM 962 O O . ILE A 1 121 ? 14.104 0.404 -3.480 1.00 66.75 121 ILE A O 1
ATOM 966 N N . ILE A 1 122 ? 15.653 1.934 -2.971 1.00 53.72 122 ILE A N 1
ATOM 967 C CA . ILE A 1 122 ? 15.147 2.253 -1.635 1.00 53.72 122 ILE A CA 1
ATOM 968 C C . ILE A 1 122 ? 13.915 3.166 -1.817 1.00 53.72 122 ILE A C 1
ATOM 970 O O . ILE A 1 122 ? 13.959 4.053 -2.665 1.00 53.72 122 ILE A O 1
ATOM 974 N N . PRO A 1 123 ? 12.832 3.040 -1.021 1.00 50.09 123 PRO A N 1
ATOM 975 C CA . PRO A 1 123 ? 11.567 3.783 -1.191 1.00 50.09 123 PRO A CA 1
ATOM 976 C C . PRO A 1 123 ? 11.631 5.329 -1.084 1.00 50.09 123 PRO A C 1
ATOM 978 O O . PRO A 1 123 ? 10.607 5.970 -0.886 1.00 50.09 123 PRO A O 1
ATOM 981 N N . ASN A 1 124 ? 12.806 5.954 -1.191 1.00 44.50 124 ASN A N 1
ATOM 982 C CA . ASN A 1 124 ? 12.992 7.406 -1.194 1.00 44.50 124 ASN A CA 1
ATOM 983 C C . ASN A 1 124 ? 13.887 7.914 -2.347 1.00 44.50 124 ASN A C 1
ATOM 985 O O . ASN A 1 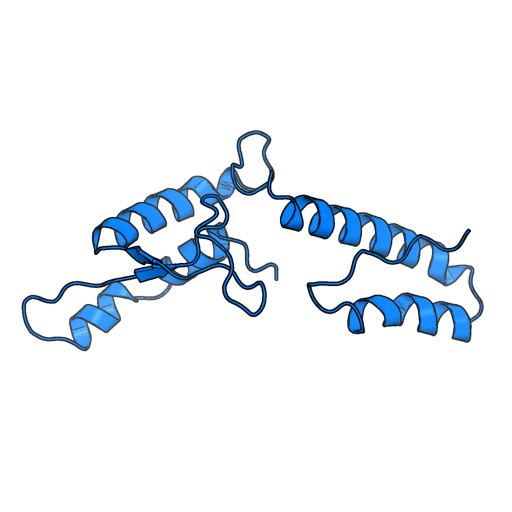124 ? 14.359 9.049 -2.300 1.00 44.50 124 ASN A O 1
ATOM 989 N N . THR A 1 125 ? 14.163 7.098 -3.366 1.00 50.50 125 THR A N 1
ATOM 990 C CA . THR A 1 125 ? 14.886 7.529 -4.571 1.00 50.50 125 THR A CA 1
ATOM 991 C C . THR A 1 125 ? 13.937 7.634 -5.763 1.00 50.50 125 THR A C 1
ATOM 993 O O . THR A 1 125 ? 13.064 6.794 -5.967 1.00 50.50 125 THR A O 1
ATOM 996 N N . ALA A 1 126 ? 14.074 8.716 -6.535 1.00 49.41 126 ALA A N 1
ATOM 997 C CA . ALA A 1 126 ? 13.336 8.898 -7.782 1.00 49.41 126 ALA A CA 1
ATOM 998 C C . ALA A 1 126 ? 13.675 7.765 -8.771 1.00 49.41 126 ALA A C 1
ATOM 1000 O O . ALA A 1 126 ? 14.813 7.284 -8.748 1.00 49.41 126 ALA A O 1
ATOM 1001 N N . PRO A 1 127 ? 12.731 7.348 -9.639 1.00 53.59 127 PRO A N 1
ATOM 1002 C CA . PRO A 1 127 ? 13.008 6.311 -10.622 1.00 53.59 127 PRO A CA 1
ATOM 1003 C C . PRO A 1 127 ? 14.192 6.733 -11.507 1.00 53.59 127 PRO A C 1
ATOM 1005 O O . PRO A 1 127 ? 14.265 7.903 -11.909 1.00 53.59 127 PRO A O 1
ATOM 1008 N N . PRO A 1 128 ? 15.130 5.818 -11.809 1.00 55.69 128 PRO A N 1
ATOM 1009 C CA . PRO A 1 128 ? 16.215 6.116 -12.731 1.00 55.69 128 PRO A CA 1
ATOM 1010 C C . PRO A 1 128 ? 15.624 6.477 -14.097 1.00 55.69 128 PRO A C 1
ATOM 1012 O O . PRO A 1 128 ? 14.696 5.829 -14.586 1.00 55.69 128 PRO A O 1
ATOM 1015 N N . ARG A 1 129 ? 16.135 7.552 -14.712 1.00 48.84 129 ARG A N 1
ATOM 1016 C CA . ARG A 1 129 ? 15.713 7.932 -16.067 1.00 48.84 129 ARG A CA 1
ATOM 1017 C C . ARG A 1 129 ? 15.993 6.759 -17.013 1.00 48.84 129 ARG A C 1
ATOM 1019 O O . ARG A 1 129 ? 17.059 6.155 -16.885 1.00 48.84 129 ARG A O 1
ATOM 1026 N N . PRO A 1 130 ? 15.070 6.422 -17.933 1.00 43.25 130 PRO A N 1
ATOM 1027 C CA . PRO A 1 130 ? 15.344 5.391 -18.921 1.00 43.25 130 PRO A CA 1
ATOM 1028 C C . PRO A 1 130 ? 16.606 5.786 -19.686 1.00 43.25 130 PRO A C 1
ATOM 1030 O O . PRO A 1 130 ? 16.706 6.921 -20.154 1.00 43.25 130 PRO A O 1
ATOM 1033 N N . ALA A 1 131 ? 17.573 4.870 -19.745 1.00 49.88 131 ALA A N 1
ATOM 1034 C CA . ALA A 1 131 ? 18.726 5.020 -20.616 1.00 49.88 131 ALA A CA 1
ATOM 1035 C C . ALA A 1 131 ? 18.213 5.174 -22.057 1.00 49.88 131 ALA A C 1
ATOM 1037 O O . ALA A 1 131 ? 17.409 4.351 -22.516 1.00 49.88 131 ALA A O 1
ATOM 1038 N N . GLU A 1 132 ? 18.599 6.285 -22.688 1.00 40.56 132 GLU A N 1
ATOM 1039 C CA . GLU A 1 132 ? 18.375 6.570 -24.111 1.00 40.56 132 GLU A CA 1
ATOM 1040 C C . GLU A 1 132 ? 19.080 5.542 -25.000 1.00 40.56 132 GLU A C 1
ATOM 1042 O O . GLU A 1 132 ? 20.204 5.118 -24.643 1.00 40.56 132 GLU A O 1
#

pLDDT: mean 72.57, std 11.84, range [40.56, 93.31]